Protein AF-A0A6F9C9W8-F1 (afdb_monomer_lite)

Sequence (183 aa):
DPSSSPLGKGPETLFAGQKLNDNEWHMVKVVRRGKNFQLSVDNVTVEGQMTGAHTRLEFHNIETGIMTERRFISVVPSNFIGHLQGLTVNGVPYLDQCKNGDISYCELNARFGMRHIIADPVTFRTKASYLALATLQAYASMHLFFQFKTTTSDGLLLFNSGDGSDFIVVELVKGWVWTFDWC

Structure (mmCIF, N/CA/C/O backbone):
data_AF-A0A6F9C9W8-F1
#
_entry.id   AF-A0A6F9C9W8-F1
#
loop_
_atom_site.group_PDB
_atom_site.id
_atom_site.type_symbol
_atom_site.label_atom_id
_atom_site.label_alt_id
_atom_site.label_comp_id
_atom_site.label_asym_id
_atom_site.label_entity_id
_atom_site.label_seq_id
_atom_site.pdbx_PDB_ins_code
_atom_site.Cartn_x
_atom_site.Cartn_y
_atom_site.Cartn_z
_atom_site.occupancy
_atom_site.B_iso_or_equiv
_atom_site.auth_seq_id
_atom_site.auth_comp_id
_atom_site.auth_asym_id
_atom_site.auth_atom_id
_atom_site.pdbx_PDB_model_num
ATOM 1 N N . ASP A 1 1 ? -34.375 29.948 8.911 1.00 33.22 1 ASP A N 1
ATOM 2 C CA . ASP A 1 1 ? -33.725 28.642 8.718 1.00 33.22 1 ASP A CA 1
ATOM 3 C C . ASP A 1 1 ? -32.315 28.792 8.183 1.00 33.22 1 ASP A C 1
ATOM 5 O O . ASP A 1 1 ? -32.162 29.127 7.015 1.00 33.22 1 ASP A O 1
ATOM 9 N N . PRO A 1 2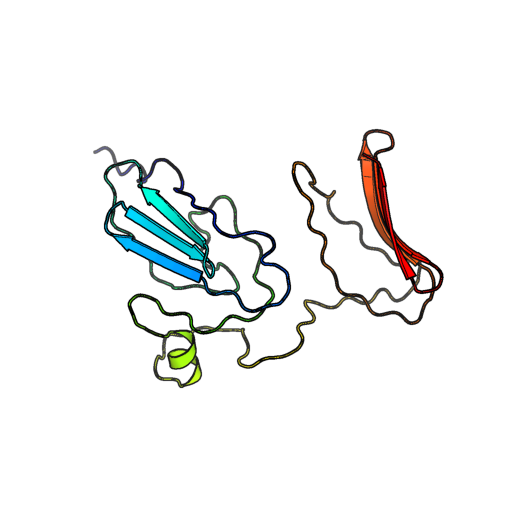 ? -31.276 28.574 9.002 1.00 34.59 2 PRO A N 1
ATOM 10 C CA . PRO A 1 2 ? -29.941 28.296 8.510 1.00 34.59 2 PRO A CA 1
ATOM 11 C C . PRO A 1 2 ? -29.756 26.775 8.433 1.00 34.59 2 PRO A C 1
ATOM 13 O O . PRO A 1 2 ? -29.535 26.093 9.434 1.00 34.59 2 PRO A O 1
ATOM 16 N N . SER A 1 3 ? -29.879 26.247 7.222 1.00 36.28 3 SER A N 1
ATOM 17 C CA . SER A 1 3 ? -29.598 24.862 6.860 1.00 36.28 3 SER A CA 1
ATOM 18 C C . SER A 1 3 ? -28.106 24.537 7.021 1.00 36.28 3 SER A C 1
ATOM 20 O O . SER A 1 3 ? -27.270 25.058 6.286 1.00 36.28 3 SER A O 1
ATOM 22 N N . SER A 1 4 ? -27.810 23.672 7.996 1.00 40.56 4 SER A N 1
ATOM 23 C CA . SER A 1 4 ? -26.712 22.689 8.029 1.00 40.56 4 SER A CA 1
ATOM 24 C C . SER A 1 4 ? -25.367 23.100 7.406 1.00 40.56 4 SER A C 1
ATOM 26 O O . SER A 1 4 ? -25.052 22.740 6.272 1.00 40.56 4 SER A O 1
ATOM 28 N N . SER A 1 5 ? -24.523 23.755 8.206 1.00 32.72 5 SER A N 1
ATOM 29 C CA . SER A 1 5 ? -23.068 23.720 8.012 1.00 32.72 5 SER A CA 1
ATOM 30 C C . SER A 1 5 ? -22.559 22.299 8.303 1.00 32.72 5 SER A C 1
ATOM 32 O O . SER A 1 5 ? -22.981 21.720 9.313 1.00 32.72 5 SER A O 1
ATOM 34 N N . PRO A 1 6 ? -21.699 21.699 7.459 1.00 43.31 6 PRO A N 1
ATOM 35 C CA . PRO A 1 6 ? -21.164 20.378 7.729 1.00 43.31 6 PRO A CA 1
ATOM 36 C C . PRO A 1 6 ? -20.305 20.433 8.994 1.00 43.31 6 PRO A C 1
ATOM 38 O O . PRO A 1 6 ? -19.417 21.265 9.169 1.00 43.31 6 PRO A O 1
ATOM 41 N N . LEU A 1 7 ? -20.619 19.525 9.901 1.00 47.31 7 LEU A N 1
ATOM 42 C CA . LEU A 1 7 ? -19.841 19.178 11.075 1.00 47.31 7 LEU A CA 1
ATOM 43 C C . LEU A 1 7 ? -18.344 19.017 10.748 1.00 47.31 7 LEU A C 1
ATOM 45 O O . LEU A 1 7 ? -17.991 18.185 9.921 1.00 47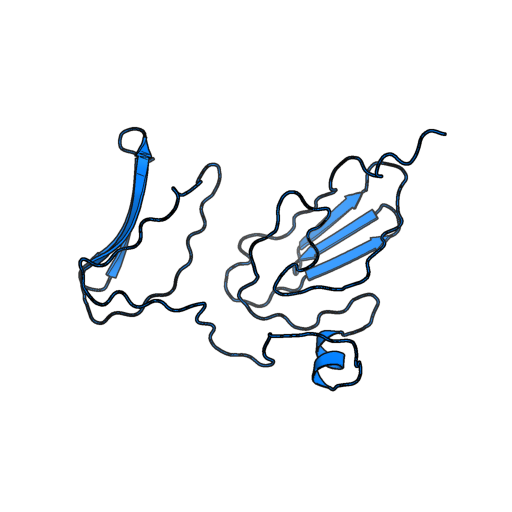.31 7 LEU A O 1
ATOM 49 N N . GLY A 1 8 ? -17.474 19.698 11.503 1.00 49.16 8 GLY A N 1
ATOM 50 C CA . GLY A 1 8 ? -16.142 19.172 11.838 1.00 49.16 8 GLY A CA 1
ATOM 51 C C . GLY A 1 8 ? -14.954 20.075 11.509 1.00 49.16 8 GLY A C 1
ATOM 52 O O . GLY A 1 8 ? -14.650 20.340 10.353 1.00 49.16 8 GLY A O 1
ATOM 53 N N . LYS A 1 9 ? -14.232 20.499 12.551 1.00 61.78 9 LYS A N 1
ATOM 54 C CA . LYS A 1 9 ? -12.938 21.186 12.481 1.00 61.78 9 LYS A CA 1
ATOM 55 C C . LYS A 1 9 ? -11.845 20.227 11.978 1.00 61.78 9 LYS A C 1
ATOM 57 O O . LYS A 1 9 ? -11.080 19.732 12.787 1.00 61.78 9 LYS A O 1
ATOM 62 N N . GLY A 1 10 ? -11.782 19.972 10.672 1.00 65.31 10 GLY A N 1
ATOM 63 C CA . GLY A 1 10 ? -10.723 19.166 10.047 1.00 65.31 10 GLY A CA 1
ATOM 64 C C . GLY A 1 10 ? -10.611 17.714 10.558 1.00 65.31 10 GLY A C 1
ATOM 65 O O . GLY A 1 10 ? -11.347 17.296 11.453 1.00 65.31 10 GLY A O 1
ATOM 66 N N . PRO A 1 11 ? -9.736 16.898 9.951 1.00 79.00 11 PRO A N 1
ATOM 67 C CA . PRO A 1 11 ? -9.482 15.535 10.405 1.00 79.00 11 PRO A CA 1
ATOM 68 C C . PRO A 1 11 ? -8.601 15.516 11.664 1.00 79.00 11 PRO A C 1
ATOM 70 O O . PRO A 1 11 ? -7.630 16.260 11.761 1.00 79.00 11 PRO A O 1
ATOM 73 N N . GLU A 1 12 ? -8.905 14.611 12.593 1.00 85.19 12 GLU A N 1
ATOM 74 C CA . GLU A 1 12 ? -8.010 14.260 13.702 1.00 85.19 12 GLU A CA 1
ATOM 75 C C . GLU A 1 12 ? -7.109 13.100 13.263 1.00 85.19 12 GLU A C 1
ATOM 77 O O . GLU A 1 12 ? -7.608 12.067 12.809 1.00 85.19 12 GLU A O 1
ATOM 82 N N . THR A 1 13 ? -5.790 13.258 13.383 1.00 88.56 13 THR A N 1
ATOM 83 C CA . THR A 1 13 ? -4.805 12.299 12.853 1.00 88.56 13 THR A CA 1
ATOM 84 C C . THR A 1 13 ? -3.854 11.801 13.936 1.00 88.56 13 THR A C 1
ATOM 86 O O . THR A 1 13 ? -3.272 12.604 14.663 1.00 88.56 13 THR A O 1
ATOM 89 N N . LEU A 1 14 ? -3.641 10.483 13.995 1.00 92.06 14 LEU A N 1
ATOM 90 C CA . LEU A 1 14 ? -2.624 9.832 14.825 1.00 92.06 14 LEU A CA 1
ATOM 91 C C . LEU A 1 14 ? -1.701 8.982 13.951 1.00 92.06 14 LEU A C 1
ATOM 93 O O . LEU A 1 14 ? -2.158 8.354 12.998 1.00 92.06 14 LEU A O 1
ATOM 97 N N . PHE A 1 15 ? -0.421 8.933 14.316 1.00 94.12 15 PHE A N 1
ATOM 98 C CA . PHE A 1 15 ? 0.613 8.167 13.620 1.00 94.12 15 PHE A CA 1
ATOM 99 C C . PHE A 1 15 ? 1.342 7.268 14.620 1.00 94.12 15 PHE A C 1
ATOM 101 O O . PHE A 1 15 ? 1.668 7.713 15.719 1.00 94.12 15 PHE A O 1
ATOM 108 N N . ALA A 1 16 ? 1.602 6.015 14.246 1.00 95.88 16 ALA A N 1
ATOM 109 C CA . ALA A 1 16 ? 2.333 5.052 15.064 1.00 95.88 16 ALA A CA 1
ATOM 110 C C . ALA A 1 16 ? 3.153 4.106 14.177 1.00 95.88 16 ALA A C 1
ATOM 112 O O . ALA A 1 16 ? 2.723 3.745 13.083 1.00 95.88 16 ALA A O 1
ATOM 113 N N . GLY A 1 17 ? 4.320 3.693 14.676 1.00 93.75 17 GLY A N 1
ATOM 114 C CA . GLY A 1 17 ? 5.258 2.838 13.948 1.00 93.75 17 GLY A CA 1
ATOM 115 C C . GLY A 1 17 ? 6.140 3.593 12.947 1.00 93.75 17 GLY A C 1
ATOM 116 O O . GLY A 1 17 ? 5.927 4.766 12.641 1.00 93.75 17 GLY A O 1
ATOM 117 N N . GLN A 1 18 ? 7.182 2.913 12.471 1.00 93.44 18 GLN A N 1
ATOM 118 C CA . GLN A 1 18 ? 8.118 3.400 11.456 1.00 93.44 18 GLN A CA 1
ATOM 119 C C . GLN A 1 18 ? 8.574 2.219 10.597 1.00 93.44 18 GLN A C 1
ATOM 121 O O . GLN A 1 18 ? 8.696 1.114 11.116 1.00 93.44 18 GLN A O 1
ATOM 126 N N . LYS A 1 19 ? 8.867 2.463 9.311 1.00 92.75 19 LYS A N 1
ATOM 127 C CA . LYS A 1 19 ? 9.409 1.457 8.370 1.00 92.75 19 LYS A CA 1
ATOM 128 C C . LYS A 1 19 ? 8.569 0.172 8.252 1.00 92.75 19 LYS A C 1
ATOM 130 O O . LYS A 1 19 ? 9.116 -0.898 8.046 1.00 92.75 19 LYS A O 1
ATOM 135 N N . LEU A 1 20 ? 7.244 0.302 8.321 1.00 95.94 20 LEU A N 1
ATOM 136 C CA . LEU A 1 20 ? 6.280 -0.813 8.269 1.00 95.94 20 LEU A CA 1
ATOM 137 C C . LEU A 1 20 ? 6.087 -1.411 6.857 1.00 95.94 20 LEU A C 1
ATOM 139 O O . LEU A 1 20 ? 5.161 -2.174 6.608 1.00 95.94 20 LEU A O 1
ATOM 143 N N . ASN A 1 21 ? 6.888 -0.971 5.888 1.00 94.00 21 ASN A N 1
ATOM 144 C CA . ASN A 1 21 ? 6.860 -1.403 4.493 1.00 94.00 21 ASN A CA 1
ATOM 145 C C . ASN A 1 21 ? 7.995 -2.402 4.205 1.00 94.00 21 ASN A C 1
ATOM 147 O O . ASN A 1 21 ? 8.647 -2.325 3.163 1.00 94.00 21 ASN A O 1
ATOM 151 N N . ASP A 1 22 ? 8.249 -3.301 5.151 1.00 95.25 22 ASP A N 1
ATOM 152 C CA . ASP A 1 22 ? 9.315 -4.309 5.141 1.00 95.25 22 ASP A CA 1
ATOM 153 C C . ASP A 1 22 ? 8.855 -5.684 4.618 1.00 95.25 22 ASP A C 1
ATOM 155 O O . ASP A 1 22 ? 9.664 -6.601 4.507 1.00 95.25 22 ASP A O 1
ATOM 159 N N . ASN A 1 23 ? 7.580 -5.793 4.221 1.00 94.12 23 ASN A N 1
ATOM 160 C CA . ASN A 1 23 ? 6.929 -7.021 3.758 1.00 94.12 23 ASN A CA 1
ATOM 161 C C . ASN A 1 23 ? 6.769 -8.095 4.857 1.00 94.12 23 ASN A C 1
ATOM 163 O O . ASN A 1 23 ? 6.515 -9.260 4.541 1.00 94.12 23 ASN A O 1
ATOM 167 N N . GLU A 1 24 ? 6.847 -7.699 6.128 1.00 97.06 24 GLU A N 1
ATOM 168 C CA . GLU A 1 24 ? 6.474 -8.520 7.277 1.00 97.06 24 GLU A CA 1
ATOM 169 C C . GLU A 1 24 ? 5.044 -8.208 7.751 1.00 97.06 24 GLU A C 1
ATOM 171 O O . GLU A 1 24 ? 4.405 -7.225 7.359 1.00 97.06 24 GLU A O 1
ATOM 176 N N . TRP A 1 25 ? 4.492 -9.095 8.580 1.00 97.62 25 TRP A N 1
ATOM 177 C CA . TRP A 1 25 ? 3.172 -8.884 9.168 1.00 97.62 25 TRP A CA 1
ATOM 178 C C . TRP A 1 25 ? 3.240 -7.891 10.328 1.00 97.62 25 TRP A C 1
ATOM 180 O O . TRP A 1 25 ? 3.941 -8.129 11.308 1.00 97.62 25 TRP A O 1
ATOM 190 N N . HIS A 1 26 ? 2.404 -6.856 10.263 1.00 98.19 26 HIS A N 1
ATOM 191 C CA . HIS A 1 26 ? 2.184 -5.909 11.355 1.00 98.19 26 HIS A CA 1
ATOM 192 C C . HIS A 1 26 ? 0.742 -5.971 11.857 1.00 98.19 26 HIS A C 1
ATOM 194 O O . HIS A 1 26 ? -0.206 -6.098 11.074 1.00 98.19 26 HIS A O 1
ATOM 200 N N . MET A 1 27 ? 0.560 -5.838 13.168 1.00 98.06 27 MET A N 1
ATOM 201 C CA . MET A 1 27 ? -0.755 -5.808 13.803 1.00 98.06 27 MET A CA 1
ATOM 202 C C . MET A 1 27 ? -1.167 -4.370 14.109 1.00 98.06 27 MET A C 1
ATOM 204 O O . MET A 1 27 ? -0.535 -3.689 14.914 1.00 98.06 27 MET A O 1
ATOM 208 N N . VAL A 1 28 ? -2.286 -3.932 13.528 1.00 98.31 28 VAL A N 1
ATOM 209 C CA . VAL A 1 28 ? -2.879 -2.616 13.798 1.00 98.31 28 VAL A CA 1
ATOM 210 C C . VAL A 1 28 ? -4.130 -2.774 14.653 1.00 98.31 28 VAL A C 1
ATOM 212 O O . VAL A 1 28 ? -5.040 -3.532 14.314 1.00 98.31 28 VAL A O 1
ATOM 215 N N . LYS A 1 29 ? -4.207 -2.020 15.750 1.00 98.00 29 LYS A N 1
ATOM 216 C CA . LYS A 1 29 ? -5.378 -1.962 16.628 1.00 98.00 29 LYS A CA 1
ATOM 217 C C . LYS A 1 29 ? -5.798 -0.518 16.855 1.00 98.00 29 LYS A C 1
ATOM 219 O O . LYS A 1 29 ? -5.000 0.315 17.270 1.00 98.00 29 LYS A O 1
ATOM 224 N N . VAL A 1 30 ? -7.082 -0.249 16.639 1.00 97.38 30 VAL A N 1
ATOM 225 C CA . VAL A 1 30 ? -7.699 1.055 16.902 1.00 97.38 30 VAL A CA 1
ATOM 226 C C . VAL A 1 30 ? -8.761 0.895 17.978 1.00 97.38 30 VAL A C 1
ATOM 228 O O . VAL A 1 30 ? -9.644 0.043 17.874 1.00 97.38 30 VAL A O 1
ATOM 231 N N . VAL A 1 31 ? -8.696 1.729 19.013 1.00 96.31 31 VAL A N 1
ATOM 232 C CA . VAL A 1 31 ? -9.724 1.819 20.055 1.00 96.31 31 VAL A CA 1
ATOM 233 C C . VAL A 1 31 ? -10.211 3.257 20.132 1.00 96.31 31 VAL A C 1
ATOM 235 O O . VAL A 1 31 ? -9.423 4.183 20.295 1.00 96.31 31 VAL A O 1
ATOM 238 N N . ARG A 1 32 ? -11.529 3.450 20.053 1.00 93.94 32 ARG A N 1
ATOM 239 C CA . ARG A 1 32 ? -12.174 4.755 20.227 1.00 93.94 32 ARG A CA 1
ATOM 240 C C . ARG A 1 32 ? -13.178 4.688 21.370 1.00 93.94 32 ARG A C 1
ATOM 242 O O . ARG A 1 32 ? -14.083 3.856 21.355 1.00 93.94 32 ARG A O 1
ATOM 249 N N . ARG A 1 33 ? -13.055 5.592 22.342 1.00 93.12 33 ARG A N 1
ATOM 250 C CA . ARG A 1 33 ? -14.001 5.771 23.453 1.00 93.12 33 ARG A CA 1
ATOM 251 C C . ARG A 1 33 ? -14.407 7.235 23.554 1.00 93.12 33 ARG A C 1
ATOM 253 O O . ARG A 1 33 ? -13.697 8.054 24.133 1.00 93.12 33 ARG A O 1
ATOM 260 N N . GLY A 1 34 ? -15.560 7.571 22.977 1.00 90.44 34 GLY A N 1
ATOM 261 C CA . GLY A 1 34 ? -16.025 8.954 22.892 1.00 90.44 34 GLY A CA 1
ATOM 262 C C . GLY A 1 34 ? -15.037 9.812 22.101 1.00 90.44 34 GLY A C 1
ATOM 263 O O . GLY A 1 34 ? -14.927 9.650 20.886 1.00 90.44 34 GLY A O 1
ATOM 264 N N . LYS A 1 35 ? -14.332 10.703 22.805 1.00 90.31 35 LYS A N 1
ATOM 265 C CA . LYS A 1 35 ? -13.295 11.582 22.242 1.00 90.31 35 LYS A CA 1
ATOM 266 C C . LYS A 1 35 ? -11.882 11.010 22.334 1.00 90.31 35 LYS A C 1
ATOM 268 O O . LYS A 1 35 ? -10.979 11.611 21.773 1.00 90.31 35 LYS A O 1
ATOM 273 N N . ASN A 1 36 ? -11.681 9.908 23.047 1.00 92.50 36 ASN A N 1
ATOM 274 C CA . ASN A 1 36 ? -10.356 9.334 23.247 1.00 92.50 36 ASN A CA 1
ATOM 275 C C . ASN A 1 36 ? -10.090 8.276 22.180 1.00 92.50 36 ASN A C 1
ATOM 277 O O . ASN A 1 36 ? -10.944 7.422 21.919 1.00 92.50 36 ASN A O 1
ATOM 281 N N . PHE A 1 37 ? -8.902 8.330 21.597 1.00 93.69 37 PHE A N 1
ATOM 282 C CA . PHE A 1 37 ? -8.424 7.434 20.557 1.00 93.69 37 PHE A CA 1
ATOM 283 C C . PHE A 1 37 ? -7.127 6.801 21.008 1.00 93.69 37 PHE A C 1
ATOM 285 O O . PHE A 1 37 ? -6.285 7.457 21.613 1.00 93.69 37 PHE A O 1
ATOM 292 N N . GLN A 1 38 ? -6.962 5.538 20.667 1.00 96.75 38 GLN A N 1
ATOM 293 C CA . GLN A 1 38 ? -5.724 4.813 20.838 1.00 96.75 38 GLN A CA 1
ATOM 294 C C . GLN A 1 38 ? -5.442 4.070 19.540 1.00 96.75 38 GLN A C 1
ATOM 296 O O . GLN A 1 38 ? -6.310 3.359 19.022 1.00 96.75 38 GLN A O 1
ATOM 301 N N . LEU A 1 39 ? -4.239 4.268 19.018 1.00 97.94 39 LEU A N 1
ATOM 302 C CA . LEU A 1 39 ? -3.693 3.554 17.879 1.00 97.94 39 LEU A CA 1
ATOM 303 C C . LEU A 1 39 ? -2.495 2.749 18.368 1.00 97.94 39 LEU A C 1
ATOM 305 O O . LEU A 1 39 ? -1.529 3.321 18.871 1.00 97.94 39 LEU A O 1
ATOM 309 N N . SER A 1 40 ? -2.553 1.437 18.192 1.00 98.12 40 SER A N 1
ATOM 310 C CA . SER A 1 40 ? -1.429 0.543 18.442 1.00 98.12 40 SER A CA 1
ATOM 311 C C . SER A 1 40 ? -0.982 -0.095 17.134 1.00 98.12 40 SER A C 1
ATOM 313 O O . SER A 1 40 ? -1.814 -0.614 16.387 1.00 98.12 40 SER A O 1
ATOM 315 N N . VAL A 1 41 ? 0.322 -0.065 16.880 1.00 98.31 41 VAL A N 1
ATOM 316 C CA . VAL A 1 41 ? 0.989 -0.807 15.808 1.00 98.31 41 VAL A CA 1
ATOM 317 C C . VAL A 1 41 ? 2.057 -1.669 16.463 1.00 98.31 41 VAL A C 1
ATOM 319 O O . VAL A 1 41 ? 3.003 -1.147 17.058 1.00 98.31 41 VAL A O 1
ATOM 322 N N . ASP A 1 42 ? 1.863 -2.982 16.410 1.00 96.69 42 ASP A N 1
ATOM 323 C CA . ASP A 1 42 ? 2.645 -3.971 17.150 1.00 96.69 42 ASP A CA 1
ATOM 324 C C . ASP A 1 42 ? 2.741 -3.610 18.646 1.00 96.69 42 ASP A C 1
ATOM 326 O O . ASP A 1 42 ? 1.735 -3.614 19.358 1.00 96.69 42 ASP A O 1
ATOM 330 N N . ASN A 1 43 ? 3.940 -3.256 19.119 1.00 95.00 43 ASN A N 1
ATOM 331 C CA . ASN A 1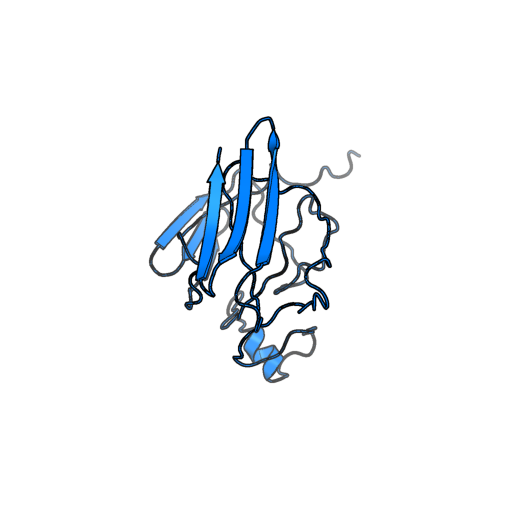 43 ? 4.216 -2.890 20.510 1.00 95.00 43 ASN A CA 1
ATOM 332 C C . ASN A 1 43 ? 4.195 -1.371 20.759 1.00 95.00 43 ASN A C 1
ATOM 334 O O . ASN A 1 43 ? 4.368 -0.931 21.896 1.00 95.00 43 ASN A O 1
ATOM 338 N N . VAL A 1 44 ? 4.005 -0.555 19.719 1.00 97.12 44 VAL A N 1
ATOM 339 C CA . VAL A 1 44 ? 3.975 0.909 19.820 1.00 97.12 44 VAL A CA 1
ATOM 340 C C . VAL A 1 44 ? 2.531 1.363 19.948 1.00 97.12 44 VAL A C 1
ATOM 342 O O . VAL A 1 44 ? 1.706 1.047 19.099 1.00 97.12 44 VAL A O 1
ATOM 345 N N . THR A 1 45 ? 2.217 2.128 20.993 1.00 97.50 45 THR A N 1
ATOM 346 C CA . THR A 1 45 ? 0.874 2.680 21.211 1.00 97.50 45 THR A CA 1
ATOM 347 C C . THR A 1 45 ? 0.932 4.191 21.358 1.00 97.50 45 THR A C 1
ATOM 349 O O . THR A 1 45 ? 1.763 4.716 22.096 1.00 97.50 45 THR A O 1
ATOM 352 N N . VAL A 1 46 ? 0.031 4.876 20.660 1.00 97.25 46 VAL A N 1
ATOM 353 C CA . VAL A 1 46 ? -0.139 6.327 20.692 1.00 97.25 46 VAL A CA 1
ATOM 354 C C . VAL A 1 46 ? -1.592 6.641 21.015 1.00 97.25 46 VAL A C 1
ATOM 356 O O . VAL A 1 46 ? -2.513 6.010 20.493 1.00 97.25 46 VAL A O 1
ATOM 359 N N . GLU A 1 47 ? -1.798 7.623 21.881 1.00 96.06 47 GLU A N 1
ATOM 360 C CA . GLU A 1 47 ? -3.119 8.084 22.291 1.00 96.06 47 GLU A CA 1
ATOM 361 C C . GLU A 1 47 ? -3.380 9.495 21.772 1.00 96.06 47 GLU A C 1
ATOM 363 O O . GLU A 1 47 ? -2.463 10.293 21.584 1.00 96.06 47 GLU A O 1
ATOM 368 N N . GLY A 1 48 ? -4.650 9.800 21.537 1.00 92.19 48 GLY A N 1
ATOM 369 C CA . GLY A 1 48 ? -5.096 11.107 21.089 1.00 92.19 48 GLY A CA 1
ATOM 370 C C . GLY A 1 48 ? -6.472 11.445 21.620 1.00 92.19 48 GLY A C 1
ATOM 371 O O . GLY A 1 48 ? -7.242 10.575 22.037 1.00 92.19 48 GLY A O 1
ATOM 372 N N . GLN A 1 49 ? -6.796 12.730 21.568 1.00 91.19 49 GLN A N 1
ATOM 373 C CA . GLN A 1 49 ? -8.087 13.236 21.994 1.00 91.19 49 GLN A CA 1
ATOM 374 C C . GLN A 1 49 ? -8.656 14.170 20.930 1.00 91.19 49 GLN A C 1
ATOM 376 O O . GLN A 1 49 ? -8.023 15.148 20.552 1.00 91.19 49 GLN A O 1
ATOM 381 N N . MET A 1 50 ? -9.875 13.876 20.483 1.00 86.94 50 MET A N 1
ATOM 382 C CA . MET A 1 50 ? -10.631 14.713 19.555 1.00 86.94 50 MET A CA 1
ATOM 383 C C . MET A 1 50 ? -10.855 16.115 20.109 1.00 86.94 50 MET A C 1
ATOM 385 O O . MET A 1 50 ? -11.320 16.285 21.246 1.00 86.94 50 MET A O 1
ATOM 389 N N . THR A 1 51 ? -10.683 17.108 19.248 1.00 84.12 51 THR A N 1
ATOM 390 C CA . THR A 1 51 ? -11.181 18.457 19.481 1.00 84.12 51 THR A CA 1
ATOM 391 C C . THR A 1 51 ? -12.675 18.563 19.136 1.00 84.12 51 THR A C 1
ATOM 393 O O . THR A 1 51 ? -13.239 17.806 18.346 1.00 84.12 51 THR A O 1
ATOM 396 N N . GLY A 1 52 ? -13.374 19.511 19.767 1.00 80.56 52 GLY A N 1
ATOM 397 C CA . GLY A 1 52 ? -14.808 19.729 19.540 1.00 80.56 52 GLY A CA 1
ATOM 398 C C . GLY A 1 52 ? -15.735 18.794 20.329 1.00 80.56 52 GLY A C 1
ATOM 399 O O . GLY A 1 52 ? -15.314 18.050 21.214 1.00 80.56 52 GLY A O 1
ATOM 400 N N . ALA A 1 53 ? -17.043 18.910 20.084 1.00 80.25 53 ALA A N 1
ATOM 401 C CA . ALA A 1 53 ? -18.085 18.216 20.852 1.00 80.25 53 ALA A CA 1
ATOM 402 C C . ALA A 1 53 ? -18.600 16.925 20.191 1.00 80.25 53 ALA A C 1
ATOM 404 O O . ALA A 1 53 ? -19.210 16.101 20.867 1.00 80.25 53 ALA A O 1
ATOM 405 N N . HIS A 1 54 ? -18.343 16.736 18.896 1.00 81.38 54 HIS A N 1
ATOM 406 C CA . HIS A 1 54 ? -18.898 15.630 18.121 1.00 81.38 54 HIS A CA 1
ATOM 407 C C . HIS A 1 54 ? -18.147 14.326 18.376 1.00 81.38 54 HIS A C 1
ATOM 409 O O . HIS A 1 54 ? -16.928 14.269 18.265 1.00 81.38 54 HIS A O 1
ATOM 415 N N . THR A 1 55 ? -18.889 13.268 18.703 1.00 83.94 55 THR A N 1
ATOM 416 C CA . THR A 1 55 ? -18.332 11.942 19.024 1.00 83.94 55 THR A CA 1
ATOM 417 C C . THR A 1 55 ? -18.957 10.806 18.224 1.00 83.94 55 THR A C 1
ATOM 419 O O . THR A 1 55 ? -18.408 9.704 18.230 1.00 83.94 55 THR A O 1
ATOM 422 N N . ARG A 1 56 ? -20.069 11.055 17.526 1.00 86.38 56 ARG A N 1
ATOM 423 C CA . ARG A 1 56 ? -20.777 10.065 16.710 1.00 86.38 56 ARG A CA 1
ATOM 424 C C . ARG A 1 56 ? -20.067 9.879 15.369 1.00 86.38 56 ARG A C 1
ATOM 426 O O . ARG A 1 56 ? -19.682 10.859 14.738 1.00 86.38 56 ARG A O 1
ATOM 433 N N . LEU A 1 57 ? -19.885 8.624 14.969 1.00 86.81 57 LEU A N 1
ATOM 434 C CA . LEU A 1 57 ? -19.354 8.230 13.668 1.00 86.81 57 LEU A CA 1
ATOM 435 C C . LEU A 1 57 ? -20.440 7.444 12.939 1.00 86.81 57 LEU A C 1
ATOM 437 O O . LEU A 1 57 ? -20.979 6.492 13.499 1.00 86.81 57 LEU A O 1
ATOM 441 N N . GLU A 1 58 ? -20.742 7.845 11.711 1.00 86.00 58 GLU A N 1
ATOM 442 C CA . GLU A 1 58 ? -21.694 7.159 10.843 1.00 86.00 58 GLU A CA 1
ATOM 443 C C . GLU A 1 58 ? -20.952 6.664 9.609 1.00 86.00 58 GLU A C 1
ATOM 445 O O . GLU A 1 58 ? -20.224 7.419 8.966 1.00 86.00 58 GLU A O 1
ATOM 450 N N . PHE A 1 59 ? -21.111 5.383 9.305 1.00 88.88 59 PHE A N 1
ATOM 451 C CA . PHE A 1 59 ? -20.566 4.751 8.115 1.00 88.88 59 PHE A CA 1
ATOM 452 C C . PHE A 1 59 ? -21.539 3.668 7.657 1.00 88.88 59 PHE A C 1
ATOM 454 O O . PHE A 1 59 ? -22.224 3.055 8.475 1.00 88.88 59 PHE A O 1
ATOM 461 N N . HIS A 1 60 ? -21.597 3.453 6.347 1.00 89.50 60 HIS A N 1
ATOM 462 C CA . HIS A 1 60 ? -22.435 2.419 5.736 1.00 89.50 60 HIS A CA 1
ATOM 463 C C . HIS A 1 60 ? -21.608 1.192 5.346 1.00 89.50 60 HIS A C 1
ATOM 465 O O . HIS A 1 60 ? -22.086 0.070 5.463 1.00 89.50 60 HIS A O 1
ATOM 471 N N . ASN A 1 61 ? -20.351 1.416 4.950 1.00 90.81 61 ASN A N 1
ATOM 472 C CA . ASN A 1 61 ? -19.460 0.393 4.420 1.00 90.81 61 ASN A CA 1
ATOM 473 C C . ASN A 1 61 ? -18.159 0.342 5.224 1.00 90.81 61 ASN A C 1
ATOM 475 O O . ASN A 1 61 ? -17.675 1.367 5.711 1.00 90.81 61 ASN A O 1
ATOM 479 N N . ILE A 1 62 ? -17.579 -0.853 5.313 1.00 93.25 62 ILE A N 1
ATOM 480 C CA . ILE A 1 62 ? -16.193 -1.061 5.732 1.00 93.25 62 ILE A CA 1
ATOM 481 C C . ILE A 1 62 ? -15.428 -1.450 4.471 1.00 93.25 62 ILE A C 1
ATOM 483 O O . ILE A 1 62 ? -15.654 -2.520 3.912 1.00 93.25 62 ILE A O 1
ATOM 487 N N . GLU A 1 63 ? -14.553 -0.564 4.009 1.00 93.81 63 GLU A N 1
ATOM 488 C CA . GLU A 1 63 ? -13.832 -0.723 2.746 1.00 93.81 63 GLU A CA 1
ATOM 489 C C . GLU A 1 63 ? -12.370 -1.108 3.003 1.00 93.81 63 GLU A C 1
ATOM 491 O O . GLU A 1 63 ? -11.736 -0.631 3.946 1.00 93.81 63 GLU A O 1
ATOM 496 N N . THR A 1 64 ? -11.819 -1.975 2.153 1.00 94.75 64 THR A N 1
ATOM 497 C CA . THR A 1 64 ? -10.399 -2.355 2.164 1.00 94.75 64 THR A CA 1
ATOM 498 C C . THR A 1 64 ? -9.866 -2.390 0.740 1.00 94.75 64 THR A C 1
ATOM 500 O O . THR A 1 64 ? -10.631 -2.541 -0.211 1.00 94.75 64 THR A O 1
ATOM 503 N N . GLY A 1 65 ? -8.550 -2.254 0.565 1.00 93.44 65 GLY A N 1
ATOM 504 C CA . GLY A 1 65 ? -7.942 -2.278 -0.765 1.00 93.44 65 GLY A CA 1
ATOM 505 C C . GLY A 1 65 ? -8.072 -0.944 -1.499 1.00 93.44 65 GLY A C 1
ATOM 506 O O . GLY A 1 65 ? -7.074 -0.293 -1.796 1.00 93.44 65 GLY A O 1
ATOM 507 N N . ILE A 1 66 ? -9.309 -0.544 -1.782 1.00 91.12 66 ILE A N 1
ATOM 508 C CA . ILE A 1 66 ? -9.663 0.635 -2.574 1.00 91.12 66 ILE A CA 1
ATOM 509 C C . ILE A 1 66 ? -10.785 1.380 -1.857 1.00 91.12 66 ILE A C 1
ATOM 511 O O . ILE A 1 66 ? -11.760 0.767 -1.433 1.00 91.12 66 ILE A O 1
ATOM 515 N N . MET A 1 67 ? -10.669 2.705 -1.778 1.00 88.31 67 MET A N 1
ATOM 516 C CA . MET A 1 67 ? -11.756 3.556 -1.299 1.00 88.31 67 MET A CA 1
ATOM 517 C C . MET A 1 67 ? -12.733 3.853 -2.445 1.00 88.31 67 MET A C 1
ATOM 519 O O . MET A 1 67 ? -12.361 4.497 -3.444 1.00 88.31 67 MET A O 1
ATOM 523 N N . THR A 1 68 ? -13.961 3.351 -2.319 1.00 86.75 68 THR A N 1
ATOM 524 C CA . THR A 1 68 ? -15.011 3.460 -3.341 1.00 86.75 68 THR A CA 1
ATOM 525 C C . THR A 1 68 ? -15.935 4.648 -3.107 1.00 86.75 68 THR A C 1
ATOM 527 O O . THR A 1 68 ? -16.275 5.338 -4.070 1.00 86.75 68 THR A O 1
ATOM 530 N N . GLU A 1 69 ? -16.261 4.975 -1.854 1.00 79.06 69 GLU A N 1
ATOM 531 C CA . GLU A 1 69 ? -17.027 6.181 -1.528 1.00 79.06 69 GLU A CA 1
ATOM 532 C C . GLU A 1 69 ? -16.106 7.410 -1.448 1.00 79.06 69 GLU A C 1
ATOM 534 O O . GLU A 1 69 ? -15.222 7.509 -0.598 1.00 79.06 69 GLU A O 1
ATOM 539 N N . ARG A 1 70 ? -16.306 8.368 -2.360 1.00 76.00 70 ARG A N 1
ATOM 540 C CA . ARG A 1 70 ? -15.404 9.523 -2.548 1.00 76.00 70 ARG A CA 1
ATOM 541 C C . ARG A 1 70 ? -16.098 10.874 -2.423 1.00 76.00 70 ARG A C 1
ATOM 543 O O . ARG A 1 70 ? -15.439 11.900 -2.564 1.00 76.00 70 ARG A O 1
ATOM 550 N N . ARG A 1 71 ? -17.409 10.909 -2.155 1.00 70.50 71 ARG A N 1
ATOM 551 C CA . ARG A 1 71 ? -18.213 12.143 -2.240 1.00 70.50 71 ARG A CA 1
ATOM 552 C C . ARG A 1 71 ? -17.772 13.270 -1.302 1.00 70.50 71 ARG A C 1
ATOM 554 O O . ARG A 1 71 ? -18.057 14.425 -1.594 1.00 70.50 71 ARG A O 1
ATOM 561 N N . PHE A 1 72 ? -17.080 12.955 -0.207 1.00 67.56 72 PHE A N 1
ATOM 562 C CA . PHE A 1 72 ? -16.767 13.920 0.854 1.00 67.56 72 PHE A CA 1
ATOM 563 C C . PHE A 1 72 ? -15.270 14.050 1.167 1.00 67.56 72 PHE A C 1
ATOM 565 O O . PHE A 1 72 ? -14.912 14.615 2.198 1.00 67.56 72 PHE A O 1
ATOM 572 N N . ILE A 1 73 ? -14.389 13.527 0.307 1.00 69.69 73 ILE A N 1
ATOM 573 C CA . ILE A 1 73 ? -12.944 13.482 0.565 1.00 69.69 73 ILE A CA 1
ATOM 574 C C . ILE A 1 73 ? -12.187 14.253 -0.519 1.00 69.69 73 ILE A C 1
ATOM 576 O O . ILE A 1 73 ? -12.357 14.001 -1.708 1.00 69.69 73 ILE A O 1
ATOM 580 N N . SER A 1 74 ? -11.328 15.185 -0.096 1.00 66.62 74 SER A N 1
ATOM 581 C CA . SER A 1 74 ? -10.491 16.004 -0.984 1.00 66.62 74 SER A CA 1
ATOM 582 C C . SER A 1 74 ? -9.217 15.295 -1.455 1.00 66.62 74 SER A C 1
ATOM 584 O O . SER A 1 74 ? -8.696 15.629 -2.514 1.00 66.62 74 SER A O 1
ATOM 586 N N . VAL A 1 75 ? -8.720 14.315 -0.692 1.00 73.31 75 VAL A N 1
ATOM 587 C CA . VAL A 1 75 ? -7.506 13.546 -1.003 1.00 73.31 75 VAL A CA 1
ATOM 588 C C . VAL A 1 75 ? -7.783 12.062 -0.803 1.00 73.31 75 VAL A C 1
ATOM 590 O O . VAL A 1 75 ? -8.007 11.607 0.316 1.00 73.31 75 VAL A O 1
ATOM 593 N N . VAL A 1 76 ? -7.777 11.303 -1.896 1.00 75.81 76 VAL A N 1
ATOM 594 C CA . VAL A 1 76 ? -7.991 9.852 -1.867 1.00 75.81 76 VAL A CA 1
ATOM 595 C C . VAL A 1 76 ? -6.648 9.148 -1.647 1.00 75.81 76 VAL A C 1
ATOM 597 O O . VAL A 1 76 ? -5.719 9.406 -2.413 1.00 75.81 76 VAL A O 1
ATOM 600 N N . PRO A 1 77 ? -6.527 8.256 -0.645 1.00 84.25 77 PRO A N 1
ATOM 601 C CA . PRO A 1 77 ? -5.338 7.425 -0.489 1.00 84.25 77 PRO A CA 1
ATOM 602 C C . PRO A 1 77 ? -5.094 6.539 -1.717 1.00 84.25 77 PRO A C 1
ATOM 604 O O . PRO A 1 77 ? -6.039 6.105 -2.378 1.00 84.25 77 PRO A O 1
ATOM 607 N N . SER A 1 78 ? -3.828 6.228 -1.996 1.00 87.69 78 SER A N 1
ATOM 608 C CA . SER A 1 78 ? -3.465 5.229 -3.005 1.00 87.69 78 SER A CA 1
ATOM 609 C C . SER A 1 78 ? -4.056 3.856 -2.667 1.00 87.69 78 SER A C 1
ATOM 611 O O . SER A 1 78 ? -4.221 3.509 -1.496 1.00 87.69 78 SER A O 1
ATOM 613 N N . ASN A 1 79 ? -4.340 3.056 -3.697 1.00 93.19 79 ASN A N 1
ATOM 614 C CA . ASN A 1 79 ? -4.815 1.685 -3.519 1.00 93.19 79 ASN A CA 1
ATOM 615 C C . ASN A 1 79 ? -3.774 0.837 -2.768 1.00 93.19 79 ASN A C 1
ATOM 617 O O . ASN A 1 79 ? -2.567 0.998 -2.959 1.00 93.19 79 ASN A O 1
ATOM 621 N N . PHE A 1 80 ? -4.243 -0.097 -1.947 1.00 94.94 80 PHE A N 1
ATOM 622 C CA . PHE A 1 80 ? -3.387 -0.994 -1.180 1.00 94.94 80 PHE A CA 1
ATOM 623 C C . PHE A 1 80 ? -2.869 -2.153 -2.041 1.00 94.94 80 PHE A C 1
ATOM 625 O O . PHE A 1 80 ? -3.633 -2.828 -2.734 1.00 94.94 80 PHE A O 1
ATOM 632 N N . ILE A 1 81 ? -1.565 -2.412 -1.941 1.00 94.75 81 ILE A N 1
ATOM 633 C CA . ILE A 1 81 ? -0.882 -3.549 -2.560 1.00 94.75 81 ILE A CA 1
ATOM 634 C C . ILE A 1 81 ? -0.233 -4.349 -1.432 1.00 94.75 81 ILE A C 1
ATOM 636 O O . ILE A 1 81 ? 0.731 -3.897 -0.825 1.00 94.75 81 ILE A O 1
ATOM 640 N N . GLY A 1 82 ? -0.773 -5.530 -1.148 1.00 95.56 82 GLY A N 1
ATOM 641 C CA . GLY A 1 82 ? -0.305 -6.382 -0.060 1.00 95.56 82 GLY A CA 1
ATOM 642 C C . GLY A 1 82 ? -1.356 -7.408 0.337 1.00 95.56 82 GLY A C 1
ATOM 643 O O . GLY A 1 82 ? -2.338 -7.629 -0.381 1.00 95.56 82 GLY A O 1
ATOM 644 N N . HIS A 1 83 ? -1.169 -8.009 1.506 1.00 97.19 83 HIS A N 1
ATOM 645 C CA . HIS A 1 83 ? -2.122 -8.938 2.104 1.00 97.19 83 HIS A CA 1
ATOM 646 C C . HIS A 1 83 ? -2.707 -8.330 3.376 1.00 97.19 83 HIS A C 1
ATOM 648 O O . HIS A 1 83 ? -2.017 -7.659 4.135 1.00 97.19 83 HIS A O 1
ATOM 654 N N . LEU A 1 84 ? -3.998 -8.569 3.596 1.00 97.38 84 LEU A N 1
ATOM 655 C CA . LEU A 1 84 ? -4.694 -8.226 4.832 1.00 97.38 84 LEU A CA 1
ATOM 656 C C . LEU A 1 84 ? -5.215 -9.510 5.462 1.00 97.38 84 LEU A C 1
ATOM 658 O O . LEU A 1 84 ? -5.663 -10.420 4.760 1.00 97.38 84 LEU A O 1
ATOM 662 N N . GLN A 1 85 ? -5.194 -9.564 6.787 1.00 96.62 85 GLN A N 1
ATOM 663 C CA . GLN A 1 85 ? -5.743 -10.669 7.556 1.00 96.62 85 GLN A CA 1
ATOM 664 C C . GLN A 1 85 ? -6.342 -10.145 8.862 1.00 96.62 85 GLN A C 1
ATOM 666 O O . GLN A 1 85 ? -5.909 -9.123 9.386 1.00 96.62 85 GLN A O 1
ATOM 671 N N . GLY A 1 86 ? -7.354 -10.844 9.382 1.00 95.62 86 GLY A N 1
ATOM 672 C CA . GLY A 1 86 ? -7.864 -10.604 10.732 1.00 95.62 86 GLY A CA 1
ATOM 673 C C . GLY A 1 86 ? -8.626 -9.289 10.922 1.00 95.62 86 GLY A C 1
ATOM 674 O O . GLY A 1 86 ? -8.747 -8.828 12.056 1.00 95.62 86 GLY A O 1
ATOM 675 N N . LEU A 1 87 ? -9.156 -8.680 9.850 1.00 97.62 87 LEU A N 1
ATOM 676 C CA . LEU A 1 87 ? -9.981 -7.473 9.968 1.00 97.62 87 LEU A CA 1
ATOM 677 C C . LEU A 1 87 ? -11.200 -7.757 10.847 1.00 97.62 87 LEU A C 1
ATOM 679 O O . LEU A 1 87 ? -12.140 -8.444 10.440 1.00 97.62 87 LEU A O 1
ATOM 683 N N . THR A 1 88 ? -11.181 -7.160 12.032 1.00 97.69 88 THR A N 1
ATOM 684 C CA . THR A 1 88 ? -12.244 -7.277 13.019 1.00 97.69 88 THR A CA 1
ATOM 685 C C . THR A 1 88 ? -12.729 -5.888 13.389 1.00 97.69 88 THR A C 1
ATOM 687 O O . THR A 1 88 ? -11.951 -5.065 13.869 1.00 97.69 88 THR A O 1
ATOM 690 N N . VAL A 1 89 ? -14.021 -5.626 13.204 1.00 96.81 89 VAL A N 1
ATOM 691 C CA . VAL A 1 89 ? -14.640 -4.351 13.589 1.00 96.81 89 VAL A CA 1
ATOM 692 C C . VAL A 1 89 ? -15.776 -4.645 14.553 1.00 96.81 89 VAL A C 1
ATOM 694 O O . VAL A 1 89 ? 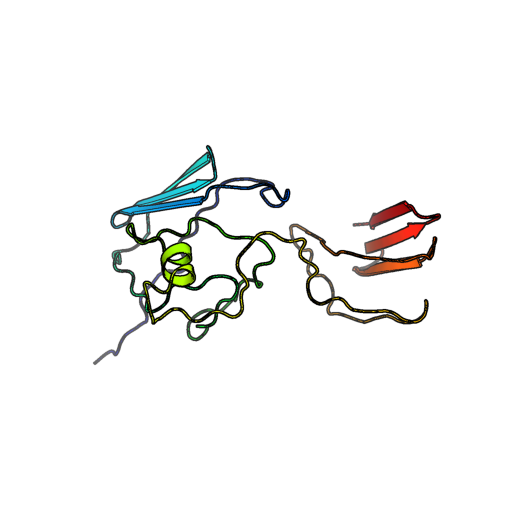-16.675 -5.419 14.239 1.00 96.81 89 VAL A O 1
ATOM 697 N N . ASN A 1 90 ? -15.713 -4.062 15.752 1.00 95.25 90 ASN A N 1
ATOM 698 C CA . ASN A 1 90 ? -16.676 -4.299 16.836 1.00 95.25 90 ASN A CA 1
ATOM 699 C C . ASN A 1 90 ? -16.906 -5.794 17.145 1.00 95.25 90 ASN A C 1
ATOM 701 O O . ASN A 1 90 ? -18.018 -6.207 17.456 1.00 95.25 90 ASN A O 1
ATOM 705 N N . GLY A 1 91 ? -15.846 -6.604 17.047 1.00 96.19 91 GLY A N 1
ATOM 706 C CA . GLY A 1 91 ? -15.890 -8.047 17.309 1.00 96.19 91 GLY A CA 1
ATOM 707 C C . GLY A 1 91 ? -16.339 -8.914 16.128 1.00 96.19 91 GLY A C 1
ATOM 708 O O . GLY A 1 91 ? -16.335 -10.132 16.260 1.00 96.19 91 GLY A O 1
ATOM 709 N N . VAL A 1 92 ? -16.686 -8.325 14.980 1.00 96.88 92 VAL A N 1
ATOM 710 C CA . VAL A 1 92 ? -17.112 -9.065 13.782 1.00 96.88 92 VAL A CA 1
ATOM 711 C C . VAL A 1 92 ? -15.910 -9.294 12.848 1.00 96.88 92 VAL A C 1
ATOM 713 O O . VAL A 1 92 ? -15.333 -8.302 12.388 1.00 96.88 92 VAL A O 1
ATOM 716 N N . PRO A 1 93 ? -15.517 -10.553 12.554 1.00 97.31 93 PRO A N 1
ATOM 717 C CA . PRO A 1 93 ? -14.384 -10.875 11.682 1.00 97.31 93 PRO A CA 1
ATOM 718 C C . PRO A 1 93 ? -14.810 -10.896 10.202 1.00 97.31 93 PRO A C 1
ATOM 720 O O . PRO A 1 93 ? -15.124 -11.941 9.631 1.00 97.31 93 PRO A O 1
ATOM 723 N N . TYR A 1 94 ? -14.838 -9.723 9.566 1.00 96.44 94 TYR A N 1
ATOM 724 C CA . TYR A 1 94 ? -15.445 -9.536 8.240 1.00 96.44 94 TYR A CA 1
ATOM 725 C C . TYR A 1 94 ? -14.789 -10.358 7.123 1.00 96.44 94 TYR A C 1
ATOM 727 O O . TYR A 1 94 ? -15.496 -10.878 6.262 1.00 96.44 94 TYR A O 1
ATOM 735 N N . LEU A 1 95 ? -13.457 -10.504 7.124 1.00 95.62 95 LEU A N 1
ATOM 736 C CA . LEU A 1 95 ? -12.764 -11.271 6.076 1.00 95.62 95 LEU A CA 1
ATOM 737 C C . LEU A 1 95 ? -13.101 -12.764 6.140 1.00 95.62 95 LEU A C 1
ATOM 739 O O . LEU A 1 95 ? -13.287 -13.388 5.096 1.00 95.62 95 LEU A O 1
ATOM 743 N N . ASP A 1 96 ? -13.212 -13.321 7.347 1.00 95.31 96 ASP A N 1
ATOM 744 C CA . ASP A 1 96 ? -13.514 -14.739 7.543 1.00 95.31 96 ASP A CA 1
ATOM 745 C C . ASP A 1 96 ? -14.984 -15.038 7.237 1.00 95.31 96 ASP A C 1
ATOM 747 O O . ASP A 1 96 ? -15.271 -15.963 6.479 1.00 95.31 96 ASP A O 1
ATOM 751 N N . GLN A 1 97 ? -15.910 -14.208 7.731 1.00 96.81 97 GLN A N 1
ATOM 752 C CA . GLN A 1 97 ? -17.338 -14.348 7.419 1.00 96.81 97 GLN A CA 1
ATOM 753 C C . GLN A 1 97 ? -17.610 -14.225 5.919 1.00 96.81 97 GLN A C 1
ATOM 755 O O . GLN A 1 97 ? -18.390 -14.993 5.358 1.00 96.81 97 GLN A O 1
ATOM 760 N N . CYS A 1 98 ? -16.933 -13.291 5.249 1.00 95.88 98 CYS A N 1
ATOM 761 C CA . CYS A 1 98 ? -17.041 -13.135 3.806 1.00 95.88 98 CYS A CA 1
ATOM 762 C C . CYS A 1 98 ? -16.496 -14.356 3.049 1.00 95.88 98 CYS A C 1
ATOM 764 O O . CYS A 1 98 ? -17.137 -14.850 2.124 1.00 95.88 98 CYS A O 1
ATOM 766 N N . LYS A 1 99 ? -15.338 -14.888 3.461 1.00 94.94 99 LYS A N 1
ATOM 767 C CA . LYS A 1 99 ? -14.738 -16.088 2.858 1.00 94.94 99 LYS A CA 1
ATOM 768 C C . LYS A 1 99 ? -15.622 -17.328 3.015 1.00 94.94 99 LYS A C 1
ATOM 770 O O . LYS A 1 99 ? -15.690 -18.140 2.095 1.00 94.94 99 LYS A O 1
ATOM 775 N N . ASN A 1 100 ? -16.256 -17.482 4.174 1.00 95.69 100 ASN A N 1
ATOM 776 C CA . ASN A 1 100 ? -17.093 -18.638 4.494 1.00 95.69 100 ASN A CA 1
ATOM 777 C C . ASN A 1 100 ? -18.512 -18.534 3.914 1.00 95.69 100 ASN A C 1
ATOM 779 O O . ASN A 1 100 ? -19.209 -19.542 3.842 1.00 95.69 100 ASN A O 1
ATOM 783 N N . GLY A 1 101 ? -18.933 -17.340 3.482 1.00 94.19 101 GLY A N 1
ATOM 784 C CA . GLY A 1 101 ? -20.298 -17.083 3.019 1.00 94.19 101 GLY A CA 1
ATOM 785 C C . GLY A 1 101 ? -21.310 -16.879 4.152 1.00 94.19 101 GLY A C 1
ATOM 786 O O . GLY A 1 101 ? -22.510 -16.980 3.912 1.00 94.19 101 GLY A O 1
ATOM 787 N N . ASP A 1 102 ? -20.847 -16.570 5.368 1.00 96.06 102 ASP A N 1
ATOM 788 C CA . ASP A 1 102 ? -21.703 -16.308 6.536 1.00 96.06 102 ASP A CA 1
ATOM 789 C C . ASP A 1 102 ? -22.477 -14.983 6.399 1.00 96.06 102 ASP A C 1
ATOM 791 O O . ASP A 1 102 ? -23.513 -14.781 7.034 1.00 96.06 102 ASP A O 1
ATOM 795 N N . ILE A 1 103 ? -21.973 -14.074 5.559 1.00 94.94 103 ILE A N 1
ATOM 796 C CA . ILE A 1 103 ? -22.601 -12.796 5.216 1.00 94.94 103 ILE A CA 1
ATOM 797 C C . ILE A 1 103 ? -22.797 -12.694 3.703 1.00 94.94 103 ILE A C 1
ATOM 799 O O . ILE A 1 103 ? -21.909 -13.024 2.921 1.00 94.94 103 ILE A O 1
ATOM 803 N N . SER A 1 104 ? -23.957 -12.187 3.284 1.00 90.75 104 SER A N 1
ATOM 804 C CA . SER A 1 104 ? -24.288 -12.001 1.864 1.00 90.75 104 SER A CA 1
ATOM 805 C C . SER A 1 104 ? -23.930 -10.614 1.323 1.00 90.75 104 SER A C 1
ATOM 807 O O . SER A 1 104 ? -23.952 -10.404 0.117 1.00 90.75 104 SER A O 1
ATOM 809 N N . TYR A 1 105 ? -23.620 -9.657 2.201 1.00 91.31 105 TYR A N 1
ATOM 810 C CA . TYR A 1 105 ? -23.340 -8.256 1.862 1.00 91.31 105 TYR A CA 1
ATOM 811 C C . TYR A 1 105 ? -21.834 -7.968 1.721 1.00 91.31 105 TYR A C 1
ATOM 813 O O . TYR A 1 105 ? -21.353 -6.903 2.099 1.00 91.31 105 TYR A O 1
ATOM 821 N N . CYS A 1 106 ? -21.071 -8.929 1.198 1.00 93.12 106 CYS A N 1
ATOM 822 C CA . CYS A 1 106 ? -19.649 -8.758 0.920 1.00 93.12 106 CYS A CA 1
ATOM 823 C C . CYS A 1 106 ? -19.410 -8.624 -0.588 1.00 93.12 106 CYS A C 1
ATOM 825 O O . CYS A 1 106 ? -19.637 -9.567 -1.343 1.00 93.12 106 CYS A O 1
ATOM 827 N N . GLU A 1 107 ? -18.919 -7.464 -1.020 1.00 92.19 107 GLU A N 1
ATOM 828 C CA . GLU A 1 107 ? -18.546 -7.198 -2.411 1.00 92.19 107 GLU A CA 1
ATOM 829 C C . GLU A 1 107 ? -17.020 -7.134 -2.527 1.00 92.19 107 GLU A C 1
ATOM 831 O O . GLU A 1 107 ? -16.375 -6.316 -1.870 1.00 92.19 107 GLU A O 1
ATOM 836 N N . LEU A 1 108 ? -16.416 -8.009 -3.340 1.00 91.69 108 LEU A N 1
ATOM 837 C CA . LEU A 1 108 ? -14.959 -8.073 -3.476 1.00 91.69 108 LEU A CA 1
ATOM 838 C C . LEU A 1 108 ? -14.492 -8.456 -4.883 1.00 91.69 108 LEU A C 1
ATOM 840 O O . LEU A 1 108 ? -15.027 -9.356 -5.524 1.00 91.69 108 LEU A O 1
ATOM 844 N N . ASN A 1 109 ? -13.415 -7.810 -5.325 1.00 90.50 109 ASN A N 1
ATOM 845 C CA . ASN A 1 109 ? -12.583 -8.231 -6.459 1.00 90.50 109 ASN A CA 1
ATOM 846 C C . ASN A 1 109 ? -11.196 -8.736 -6.007 1.00 90.50 109 ASN A C 1
ATOM 848 O O . ASN A 1 109 ? -10.366 -9.136 -6.829 1.00 90.50 109 ASN A O 1
ATOM 852 N N . ALA A 1 110 ? -10.941 -8.712 -4.694 1.00 92.19 110 ALA A N 1
ATOM 853 C CA . ALA A 1 110 ? -9.755 -9.283 -4.084 1.00 92.19 110 ALA A CA 1
ATOM 854 C C . ALA A 1 110 ? -9.760 -10.812 -4.228 1.00 92.19 110 ALA A C 1
ATOM 856 O O . ALA A 1 110 ? -10.735 -11.433 -4.645 1.00 92.19 110 ALA A O 1
ATOM 857 N N . ARG A 1 111 ? -8.645 -11.458 -3.891 1.00 93.06 111 ARG A N 1
ATOM 858 C CA . ARG A 1 111 ? -8.568 -12.922 -3.910 1.00 93.06 111 ARG A CA 1
ATOM 859 C C . ARG A 1 111 ? -8.017 -13.401 -2.576 1.00 93.06 111 ARG A C 1
ATOM 861 O O . ARG A 1 111 ? -7.036 -12.843 -2.093 1.00 93.06 111 ARG A O 1
ATOM 868 N N . PHE A 1 112 ? -8.623 -14.446 -2.028 1.00 93.12 112 PHE A N 1
ATOM 869 C CA . PHE A 1 112 ? -8.178 -15.058 -0.783 1.00 93.12 112 PHE A CA 1
ATOM 870 C C . PHE A 1 112 ? -6.892 -15.875 -0.969 1.00 93.12 112 PHE A C 1
ATOM 872 O O . PHE A 1 112 ? -6.655 -16.451 -2.033 1.00 93.12 112 PHE A O 1
ATOM 879 N N . GLY A 1 113 ? -6.104 -15.962 0.104 1.00 92.50 113 GLY A N 1
ATOM 880 C CA . GLY A 1 113 ? -4.867 -16.740 0.167 1.00 92.50 113 GLY A CA 1
ATOM 881 C C . GLY A 1 113 ? -3.601 -15.931 -0.124 1.00 92.50 113 GLY A C 1
ATOM 882 O O . GLY A 1 113 ? -3.633 -14.868 -0.745 1.00 92.50 113 GLY A O 1
ATOM 883 N N . MET A 1 114 ? -2.470 -16.463 0.339 1.00 93.56 114 MET A N 1
ATOM 884 C CA . MET A 1 114 ? -1.154 -15.866 0.127 1.00 93.56 114 MET A CA 1
ATOM 885 C C . MET A 1 114 ? -0.625 -16.186 -1.266 1.00 93.56 114 MET A C 1
ATOM 887 O O . MET A 1 114 ? -0.750 -17.307 -1.758 1.00 93.56 114 MET A O 1
ATOM 891 N N . ARG A 1 115 ? -0.002 -15.191 -1.895 1.00 92.69 115 ARG A N 1
ATOM 892 C CA . ARG A 1 115 ? 0.724 -15.338 -3.161 1.00 92.69 115 ARG A CA 1
ATOM 893 C C . ARG A 1 115 ? 1.660 -14.165 -3.371 1.00 92.69 115 ARG A C 1
ATOM 895 O O . ARG A 1 115 ? 1.397 -13.076 -2.869 1.00 92.69 115 ARG A O 1
ATOM 902 N N . HIS A 1 116 ? 2.671 -14.364 -4.205 1.00 90.50 116 HIS A N 1
ATOM 903 C CA . HIS A 1 116 ? 3.469 -13.256 -4.703 1.00 90.50 116 HIS A CA 1
ATOM 904 C C . HIS A 1 116 ? 2.590 -12.302 -5.528 1.00 90.50 116 HIS A C 1
ATOM 906 O O . HIS A 1 116 ? 1.850 -12.740 -6.414 1.00 90.50 116 HIS A O 1
ATOM 912 N N . ILE A 1 117 ? 2.652 -11.006 -5.223 1.00 91.25 117 ILE A N 1
ATOM 913 C CA . ILE A 1 117 ? 1.889 -9.973 -5.926 1.00 91.25 117 ILE A CA 1
ATOM 914 C C . ILE A 1 117 ? 2.796 -9.345 -6.981 1.00 91.25 117 ILE A C 1
ATOM 916 O O . ILE A 1 117 ? 3.898 -8.898 -6.675 1.00 91.25 117 ILE A O 1
ATOM 920 N N . ILE A 1 118 ? 2.311 -9.332 -8.222 1.00 90.88 118 ILE A N 1
ATOM 921 C CA . ILE A 1 118 ? 2.859 -8.540 -9.323 1.00 90.88 118 ILE A CA 1
ATOM 922 C C . ILE A 1 118 ? 1.720 -7.622 -9.753 1.00 90.88 118 ILE A C 1
ATOM 924 O O . ILE A 1 118 ? 0.728 -8.097 -10.310 1.00 90.88 118 ILE A O 1
ATOM 928 N N . ALA A 1 119 ? 1.823 -6.343 -9.406 1.00 88.69 119 ALA A N 1
ATOM 929 C CA . ALA A 1 119 ? 0.795 -5.354 -9.706 1.00 88.69 119 ALA A CA 1
ATOM 930 C C . ALA A 1 119 ? 0.992 -4.819 -11.131 1.00 88.69 119 ALA A C 1
ATOM 932 O O . ALA A 1 119 ? 2.081 -4.356 -11.458 1.00 88.69 119 ALA A O 1
ATOM 933 N N . ASP A 1 120 ? -0.051 -4.932 -11.957 1.00 90.19 120 ASP A N 1
ATOM 934 C CA . ASP A 1 120 ? -0.173 -4.343 -13.299 1.00 90.19 120 ASP A CA 1
ATOM 935 C C . ASP A 1 120 ? 1.116 -4.375 -14.148 1.00 90.19 120 ASP A C 1
ATOM 937 O O . ASP A 1 120 ? 1.660 -3.330 -14.512 1.00 90.19 120 ASP A O 1
ATOM 941 N N . PRO A 1 121 ? 1.645 -5.573 -14.478 1.00 93.44 121 PRO A N 1
ATOM 942 C CA . PRO A 1 121 ? 2.908 -5.683 -15.195 1.00 93.44 121 PRO A CA 1
ATOM 943 C C . PRO A 1 121 ? 2.814 -5.090 -16.607 1.00 93.44 121 PRO A C 1
ATOM 945 O O . PRO A 1 121 ? 1.933 -5.441 -17.393 1.00 93.44 121 PRO A O 1
ATOM 948 N N . VAL A 1 122 ? 3.796 -4.259 -16.962 1.00 95.56 122 VAL A N 1
ATOM 949 C CA . VAL A 1 122 ? 3.960 -3.669 -18.300 1.00 95.56 122 VAL A CA 1
ATOM 950 C C . VAL A 1 122 ? 5.239 -4.202 -18.949 1.00 95.56 122 VAL A C 1
ATOM 952 O O . VAL A 1 122 ? 6.217 -4.503 -18.268 1.00 95.56 122 VAL A O 1
ATOM 955 N N . THR A 1 123 ? 5.246 -4.346 -20.279 1.00 96.44 123 THR A N 1
ATOM 956 C CA . THR A 1 123 ? 6.417 -4.816 -21.040 1.00 96.44 123 THR A CA 1
ATOM 957 C C . THR A 1 123 ? 6.941 -3.740 -21.986 1.00 96.44 123 THR A C 1
ATOM 959 O O . THR A 1 123 ? 6.274 -3.385 -22.958 1.00 96.44 123 THR A O 1
ATOM 962 N N . PHE A 1 124 ? 8.177 -3.295 -21.762 1.00 96.75 124 PHE A N 1
ATOM 963 C CA . PHE A 1 124 ? 8.935 -2.473 -22.705 1.00 96.75 124 PHE A CA 1
ATOM 964 C C . PHE A 1 124 ? 9.653 -3.389 -23.699 1.00 96.75 124 PHE A C 1
ATOM 966 O O . PHE A 1 124 ? 10.588 -4.103 -23.342 1.00 96.75 124 PHE A O 1
ATOM 973 N N . ARG A 1 125 ? 9.176 -3.431 -24.950 1.00 95.00 125 ARG A N 1
ATOM 974 C CA . ARG A 1 125 ? 9.651 -4.412 -25.947 1.00 95.00 125 ARG A CA 1
ATOM 975 C C . ARG A 1 125 ? 11.027 -4.086 -26.522 1.00 95.00 125 ARG A C 1
ATOM 977 O O . ARG A 1 125 ? 11.722 -4.987 -26.978 1.00 95.00 125 ARG A O 1
ATOM 984 N N . THR A 1 126 ? 11.403 -2.811 -26.541 1.00 94.62 126 THR A N 1
ATOM 985 C CA . THR A 1 126 ? 12.688 -2.344 -27.071 1.00 94.62 126 THR A CA 1
ATOM 986 C C . THR A 1 126 ? 13.373 -1.446 -26.049 1.00 94.62 126 THR A C 1
ATOM 988 O O . THR A 1 126 ? 12.698 -0.787 -25.263 1.00 94.62 126 THR A O 1
ATOM 991 N N . LYS A 1 127 ? 14.709 -1.364 -26.094 1.00 91.94 127 LYS A N 1
ATOM 992 C CA . LYS A 1 127 ? 15.492 -0.493 -25.194 1.00 91.94 127 LYS A CA 1
ATOM 993 C C . LYS A 1 127 ? 15.143 0.997 -25.319 1.00 91.94 127 LYS A C 1
ATOM 995 O O . LYS A 1 127 ? 15.385 1.750 -24.392 1.00 91.94 127 LYS A O 1
ATOM 1000 N N . ALA A 1 128 ? 14.599 1.409 -26.465 1.00 93.69 128 ALA A N 1
ATOM 1001 C CA . ALA A 1 128 ? 14.184 2.785 -26.726 1.00 93.69 128 ALA A CA 1
ATOM 1002 C C . ALA A 1 128 ? 12.734 3.073 -26.299 1.00 93.69 128 ALA A C 1
ATOM 1004 O O . ALA A 1 128 ? 12.289 4.210 -26.398 1.00 93.69 128 ALA A O 1
ATOM 1005 N N . SER A 1 129 ? 11.971 2.058 -25.878 1.00 96.69 129 SER A N 1
ATOM 1006 C CA . SER A 1 129 ? 10.597 2.253 -25.413 1.00 96.69 129 SER A CA 1
ATOM 1007 C C . SER A 1 129 ? 10.615 2.864 -24.012 1.00 96.69 129 SER A C 1
ATOM 1009 O O . SER A 1 129 ? 11.247 2.306 -23.121 1.00 96.69 129 SER A O 1
ATOM 1011 N N . TYR A 1 130 ? 9.885 3.959 -23.801 1.00 96.50 130 TYR A N 1
ATOM 1012 C CA . TYR A 1 130 ? 9.728 4.597 -22.492 1.00 96.50 130 TYR A CA 1
ATOM 1013 C C . TYR A 1 130 ? 8.322 5.191 -22.338 1.00 96.50 130 TYR A C 1
ATOM 1015 O O . TYR A 1 130 ? 7.596 5.366 -23.318 1.00 96.50 130 TYR A O 1
ATOM 1023 N N . LEU A 1 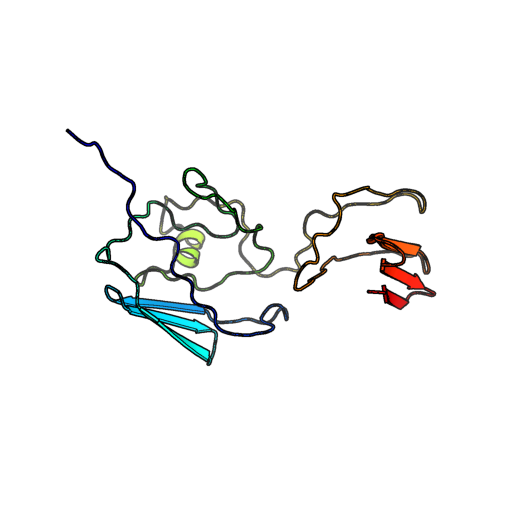131 ? 7.937 5.487 -21.096 1.00 95.69 131 LEU A N 1
ATOM 1024 C CA . LEU A 1 131 ? 6.739 6.259 -20.770 1.00 95.69 131 LEU A CA 1
ATOM 1025 C C . LEU A 1 131 ? 7.166 7.560 -20.097 1.00 95.69 131 LEU A C 1
ATOM 1027 O O . LEU A 1 131 ? 8.002 7.543 -19.197 1.00 95.69 131 LEU A O 1
ATOM 1031 N N . ALA A 1 132 ? 6.577 8.675 -20.522 1.00 94.94 132 ALA A N 1
ATOM 1032 C CA . ALA A 1 132 ? 6.699 9.943 -19.817 1.00 94.94 132 ALA A CA 1
ATOM 1033 C C . ALA A 1 132 ? 5.528 10.069 -18.835 1.00 94.94 132 ALA A C 1
ATOM 1035 O O . ALA A 1 132 ? 4.366 10.024 -19.240 1.00 94.94 132 ALA A O 1
ATOM 1036 N N . LEU A 1 133 ? 5.845 10.189 -17.548 1.00 92.38 133 LEU A N 1
ATOM 1037 C CA . LEU A 1 133 ? 4.877 10.366 -16.465 1.00 92.38 133 LEU A CA 1
ATOM 1038 C C . LEU A 1 133 ? 4.988 11.784 -15.896 1.00 92.38 133 LEU A C 1
ATOM 1040 O O . LEU A 1 133 ? 5.935 12.510 -16.198 1.00 92.38 133 LEU A O 1
ATOM 1044 N N . ALA A 1 134 ? 4.021 12.177 -15.067 1.00 88.69 134 ALA A N 1
ATOM 1045 C CA . ALA A 1 134 ? 4.102 13.435 -14.335 1.00 88.69 134 ALA A CA 1
ATOM 1046 C C . ALA A 1 134 ? 5.360 13.479 -13.449 1.00 88.69 134 ALA A C 1
ATOM 1048 O O . ALA A 1 134 ? 5.789 12.455 -12.912 1.00 88.69 134 ALA A O 1
ATOM 1049 N N . THR A 1 135 ? 5.934 14.672 -13.292 1.00 87.50 135 THR A N 1
ATOM 1050 C CA . THR A 1 135 ? 7.146 14.895 -12.496 1.00 87.50 135 THR A CA 1
ATOM 1051 C C . THR A 1 135 ? 6.955 14.427 -11.057 1.00 87.50 135 THR A C 1
ATOM 1053 O O . THR A 1 135 ? 5.945 14.753 -10.423 1.00 87.50 135 THR A O 1
ATOM 1056 N N . LEU A 1 136 ? 7.936 13.686 -10.531 1.00 84.56 136 LEU A N 1
ATOM 1057 C CA . LEU A 1 136 ? 7.919 13.206 -9.155 1.00 84.56 136 LEU A CA 1
ATOM 1058 C C . LEU A 1 136 ? 7.852 14.391 -8.187 1.00 84.56 136 LEU A C 1
ATOM 1060 O O . LEU A 1 136 ? 8.623 15.340 -8.276 1.00 84.56 136 LEU A O 1
ATOM 1064 N N . GLN A 1 137 ? 6.903 14.328 -7.260 1.00 80.75 137 GLN A N 1
ATOM 1065 C CA . GLN A 1 137 ? 6.679 15.359 -6.252 1.00 80.75 137 GLN A CA 1
ATOM 1066 C C . GLN A 1 137 ? 7.397 14.945 -4.958 1.00 80.75 137 GLN A C 1
ATOM 1068 O O . GLN A 1 137 ? 6.797 14.309 -4.093 1.00 80.75 137 GLN A O 1
ATOM 1073 N N . ALA A 1 138 ? 8.692 15.249 -4.842 1.00 70.50 138 ALA A N 1
ATOM 1074 C CA . ALA A 1 138 ? 9.562 14.776 -3.756 1.00 70.50 138 ALA A CA 1
ATOM 1075 C C . ALA A 1 138 ? 9.861 15.864 -2.702 1.00 70.50 138 ALA A C 1
ATOM 1077 O O . ALA A 1 138 ? 11.009 16.130 -2.372 1.00 70.50 138 ALA A O 1
ATOM 1078 N N . TYR A 1 139 ? 8.824 16.515 -2.166 1.00 70.19 139 TYR A N 1
ATOM 1079 C CA . TYR A 1 139 ? 8.994 17.712 -1.326 1.00 70.19 139 TYR A CA 1
ATOM 1080 C C . TYR A 1 139 ? 9.518 17.468 0.102 1.00 70.19 139 TYR A C 1
ATOM 1082 O O . TYR A 1 139 ? 10.021 18.400 0.720 1.00 70.19 139 TYR A O 1
ATOM 1090 N N . ALA A 1 140 ? 9.365 16.259 0.659 1.00 73.19 140 ALA A N 1
ATOM 1091 C CA . ALA A 1 140 ? 9.743 15.971 2.054 1.00 73.19 140 ALA A CA 1
ATOM 1092 C C . ALA A 1 140 ? 10.359 14.579 2.248 1.00 73.19 140 ALA A C 1
ATOM 1094 O O . ALA A 1 140 ? 11.368 14.430 2.931 1.00 73.19 140 ALA A O 1
ATOM 1095 N N . SER A 1 141 ? 9.762 13.553 1.645 1.00 76.88 141 SER A N 1
ATOM 1096 C CA . SER A 1 141 ? 10.325 12.207 1.577 1.00 76.88 141 SER A CA 1
ATOM 1097 C C . SER A 1 141 ? 9.927 11.544 0.263 1.00 76.88 141 SER A C 1
ATOM 1099 O O . SER A 1 141 ? 8.911 11.892 -0.342 1.00 76.88 141 SER A O 1
ATOM 1101 N N . MET A 1 142 ? 10.737 10.586 -0.186 1.00 82.94 142 MET A N 1
ATOM 1102 C CA . MET A 1 142 ? 10.494 9.836 -1.412 1.00 82.94 142 MET A CA 1
ATOM 1103 C C . MET A 1 142 ? 10.604 8.339 -1.137 1.00 82.94 142 MET A C 1
ATOM 1105 O O . MET A 1 142 ? 11.606 7.856 -0.614 1.00 82.94 142 MET A O 1
ATOM 1109 N N . HIS A 1 143 ? 9.565 7.605 -1.526 1.00 86.12 143 HIS A N 1
ATOM 1110 C CA . HIS A 1 143 ? 9.523 6.151 -1.463 1.00 86.12 143 HIS A CA 1
ATOM 1111 C C . HIS A 1 143 ? 9.248 5.622 -2.869 1.00 86.12 143 HIS A C 1
ATOM 1113 O O . HIS A 1 143 ? 8.138 5.759 -3.381 1.00 86.12 143 HIS A O 1
ATOM 1119 N N . LEU A 1 144 ? 10.269 5.043 -3.501 1.00 89.31 144 LEU A N 1
ATOM 1120 C CA . LEU A 1 144 ? 10.147 4.404 -4.808 1.00 89.31 144 LEU A CA 1
ATOM 1121 C C . LEU A 1 144 ? 10.065 2.891 -4.627 1.00 89.31 144 LEU A C 1
ATOM 1123 O O . LEU A 1 144 ? 10.922 2.285 -3.988 1.00 89.31 144 LEU A O 1
ATOM 1127 N N 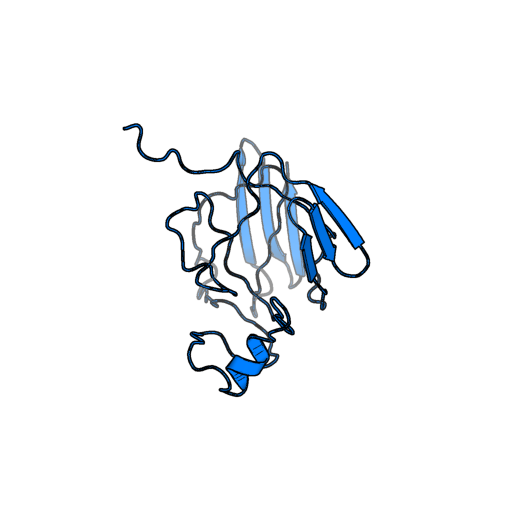. PHE A 1 145 ? 9.038 2.286 -5.216 1.00 91.44 145 PHE A N 1
ATOM 1128 C CA . PHE A 1 145 ? 8.875 0.840 -5.263 1.00 91.44 145 PHE A CA 1
ATOM 1129 C C . PHE A 1 145 ? 8.392 0.427 -6.650 1.00 91.44 145 PHE A C 1
ATOM 1131 O O . PHE A 1 145 ? 7.368 0.907 -7.132 1.00 91.44 145 PHE A O 1
ATOM 1138 N N . PHE A 1 146 ? 9.125 -0.483 -7.281 1.00 93.50 146 PHE A N 1
ATOM 1139 C CA . PHE A 1 146 ? 8.703 -1.171 -8.492 1.00 93.50 146 PHE A CA 1
ATOM 1140 C C . PHE A 1 146 ? 9.380 -2.540 -8.563 1.00 93.50 146 PHE A C 1
ATOM 1142 O O . PHE A 1 146 ? 10.434 -2.768 -7.971 1.00 93.50 146 PHE A O 1
ATOM 1149 N N . GLN A 1 147 ? 8.771 -3.458 -9.308 1.00 94.81 147 GLN A N 1
ATOM 1150 C CA . GLN A 1 147 ? 9.348 -4.760 -9.630 1.00 94.81 147 GLN A CA 1
ATOM 1151 C C . GLN A 1 147 ? 9.723 -4.769 -11.109 1.00 94.81 147 GLN A C 1
ATOM 1153 O O . GLN A 1 147 ? 8.968 -4.274 -11.945 1.00 94.81 147 GLN A O 1
ATOM 1158 N N . PHE A 1 148 ? 10.867 -5.356 -11.454 1.00 96.31 148 PHE A N 1
ATOM 1159 C CA . PHE A 1 148 ? 11.280 -5.502 -12.847 1.00 96.31 148 PHE A CA 1
ATOM 1160 C C . PHE A 1 148 ? 11.821 -6.906 -13.120 1.00 96.31 148 PHE A C 1
ATOM 1162 O O . PHE A 1 148 ? 12.282 -7.611 -12.224 1.00 96.31 148 PHE A O 1
ATOM 1169 N N . LYS A 1 149 ? 11.756 -7.317 -14.388 1.00 96.06 149 LYS A N 1
ATOM 1170 C CA . LYS A 1 149 ? 12.330 -8.569 -14.886 1.00 96.06 149 LYS A CA 1
ATOM 1171 C C . LYS A 1 149 ? 12.921 -8.321 -16.267 1.00 96.06 149 LYS A C 1
ATOM 1173 O O . LYS A 1 149 ? 12.223 -7.853 -17.160 1.00 96.06 149 LYS A O 1
ATOM 1178 N N . THR A 1 150 ? 14.195 -8.648 -16.449 1.00 96.62 150 THR A N 1
ATOM 1179 C CA . THR A 1 150 ? 14.913 -8.468 -17.717 1.00 96.62 150 THR A CA 1
ATOM 1180 C C . THR A 1 150 ? 16.018 -9.511 -17.854 1.00 96.62 150 THR A C 1
ATOM 1182 O O . THR A 1 150 ? 16.518 -10.024 -16.857 1.00 96.62 150 THR A O 1
ATOM 1185 N N . THR A 1 151 ? 16.394 -9.833 -19.089 1.00 96.44 151 THR A N 1
ATOM 1186 C CA . THR A 1 151 ? 17.610 -10.603 -19.410 1.00 96.44 151 THR A CA 1
ATOM 1187 C C . THR A 1 151 ? 18.762 -9.698 -19.850 1.00 96.44 151 THR A C 1
ATOM 1189 O O . THR A 1 151 ? 19.856 -10.181 -20.127 1.00 96.44 151 THR A O 1
ATOM 1192 N N . THR A 1 152 ? 18.516 -8.393 -19.976 1.00 96.50 152 THR A N 1
ATOM 1193 C CA . THR A 1 152 ? 19.521 -7.409 -20.392 1.00 96.50 152 THR A CA 1
ATOM 1194 C C . THR A 1 152 ? 20.354 -7.006 -19.181 1.00 96.50 152 THR A C 1
ATOM 1196 O O . THR A 1 152 ? 19.787 -6.782 -18.119 1.00 96.50 152 THR A O 1
ATOM 1199 N N . SER A 1 153 ? 21.673 -6.885 -19.337 1.00 96.50 153 SER A N 1
ATOM 1200 C CA . SER A 1 153 ? 22.588 -6.475 -18.263 1.00 96.50 153 SER A CA 1
ATOM 1201 C C . SER A 1 153 ? 22.633 -4.967 -18.019 1.00 96.50 153 SER A C 1
ATOM 1203 O O . SER A 1 153 ? 23.048 -4.554 -16.943 1.00 96.50 153 SER A O 1
ATOM 1205 N N . ASP A 1 154 ? 22.226 -4.157 -18.998 1.00 97.00 154 ASP A N 1
ATOM 1206 C CA . ASP A 1 154 ? 22.373 -2.702 -18.960 1.00 97.00 154 ASP A CA 1
ATOM 1207 C C . ASP A 1 154 ? 21.118 -2.000 -19.488 1.00 97.00 154 ASP A C 1
ATOM 1209 O O . ASP A 1 154 ? 20.572 -2.391 -20.532 1.00 97.00 154 ASP A O 1
ATOM 1213 N N . GLY A 1 155 ? 20.682 -0.952 -18.788 1.00 95.75 155 GLY A N 1
ATOM 1214 C CA . GLY A 1 155 ? 19.548 -0.126 -19.196 1.00 95.75 155 GLY A CA 1
ATOM 1215 C C . GLY A 1 155 ? 19.071 0.850 -18.122 1.00 95.75 155 GLY A C 1
ATOM 1216 O O . GLY A 1 155 ? 19.089 0.542 -16.933 1.00 95.75 155 GLY A O 1
ATOM 1217 N N . LEU A 1 156 ? 18.595 2.013 -18.564 1.00 96.50 156 LEU A N 1
ATOM 1218 C CA . LEU A 1 156 ? 17.944 3.008 -17.714 1.00 96.50 156 LEU A CA 1
ATOM 1219 C C . LEU A 1 156 ? 16.543 2.519 -17.314 1.00 96.50 156 LEU A C 1
ATOM 1221 O O . LEU A 1 156 ? 15.766 2.116 -18.181 1.00 96.50 156 LEU A O 1
ATOM 1225 N N . LEU A 1 157 ? 16.222 2.552 -16.018 1.00 96.38 157 LEU A N 1
ATOM 1226 C CA . LEU A 1 157 ? 14.931 2.104 -15.478 1.00 96.38 157 LEU A CA 1
ATOM 1227 C C . LEU A 1 157 ? 14.031 3.280 -15.086 1.00 96.38 157 LEU A C 1
ATOM 1229 O O . LEU A 1 157 ? 12.828 3.240 -15.338 1.00 96.38 157 LEU A O 1
ATOM 1233 N N . LEU A 1 158 ? 14.603 4.327 -14.489 1.00 96.31 158 LEU A N 1
ATOM 1234 C CA . LEU A 1 158 ? 13.894 5.540 -14.088 1.00 96.31 158 LEU A CA 1
ATOM 1235 C C . LEU A 1 158 ? 14.809 6.750 -14.252 1.00 96.31 158 LEU A C 1
ATOM 1237 O O . LEU A 1 158 ? 15.984 6.687 -13.902 1.00 96.31 158 LEU A O 1
ATOM 1241 N N . PHE A 1 159 ? 14.247 7.851 -14.743 1.00 94.94 159 PHE A N 1
ATOM 1242 C CA . PHE A 1 159 ? 14.902 9.153 -14.781 1.00 94.94 159 PHE A CA 1
ATOM 1243 C C . PHE A 1 159 ? 13.894 10.247 -14.441 1.00 94.94 159 PHE A C 1
ATOM 1245 O O . PHE A 1 159 ? 12.789 10.266 -14.990 1.00 94.94 159 PHE A O 1
ATOM 1252 N N . ASN A 1 160 ? 14.270 11.156 -13.550 1.00 93.06 160 ASN A N 1
ATOM 1253 C CA . ASN A 1 160 ? 13.524 12.377 -13.283 1.00 93.06 160 ASN A CA 1
ATOM 1254 C C . ASN A 1 160 ? 14.515 13.513 -13.013 1.00 93.06 160 ASN A C 1
ATOM 1256 O O . ASN A 1 160 ? 15.436 13.325 -12.226 1.00 93.06 160 ASN A O 1
ATOM 1260 N N . SER A 1 161 ? 14.340 14.659 -13.665 1.00 90.75 161 SER A N 1
ATOM 1261 C CA . SER A 1 161 ? 15.176 15.849 -13.475 1.00 90.75 161 SER A CA 1
ATOM 1262 C C . SER A 1 161 ? 14.382 16.957 -12.787 1.00 90.75 161 SER A C 1
ATOM 1264 O O . SER A 1 161 ? 13.216 17.170 -13.128 1.00 90.75 161 SER A O 1
ATOM 1266 N N . GLY A 1 162 ? 15.026 17.668 -11.867 1.00 84.75 162 GLY A N 1
ATOM 1267 C CA . GLY A 1 162 ? 14.523 18.871 -11.212 1.00 84.75 162 GLY A CA 1
ATOM 1268 C C . GLY A 1 162 ? 15.107 20.152 -11.811 1.00 84.75 162 GLY A C 1
ATOM 1269 O O . GLY A 1 162 ? 15.545 20.180 -12.964 1.00 84.75 162 GLY A O 1
ATOM 1270 N N . ASP A 1 163 ? 15.088 21.221 -11.017 1.00 84.19 163 ASP A N 1
ATOM 1271 C CA . ASP A 1 163 ? 15.676 22.501 -11.400 1.00 84.19 163 ASP A CA 1
ATOM 1272 C C . ASP A 1 163 ? 17.210 22.439 -11.344 1.00 84.19 163 ASP A C 1
ATOM 1274 O O . ASP A 1 163 ? 17.809 21.769 -10.507 1.00 84.19 163 ASP A O 1
ATOM 1278 N N . GLY A 1 164 ? 17.873 23.163 -12.249 1.00 85.38 164 GLY A N 1
ATOM 1279 C CA . GLY A 1 164 ? 19.333 23.214 -12.293 1.00 85.38 164 GLY A CA 1
ATOM 1280 C C . GLY A 1 164 ? 19.961 21.861 -12.631 1.00 85.38 164 GLY A C 1
ATOM 1281 O O . GLY A 1 164 ? 19.874 21.406 -13.772 1.00 85.38 164 GLY A O 1
ATOM 1282 N N . SER A 1 165 ? 20.661 21.270 -11.663 1.00 85.62 165 SER A N 1
ATOM 1283 C CA . SER A 1 165 ? 21.384 20.004 -11.815 1.00 85.62 165 SER A CA 1
ATOM 1284 C C . SER A 1 165 ? 20.751 18.840 -11.061 1.00 85.62 165 SER A C 1
ATOM 1286 O O . SER A 1 165 ? 21.364 17.775 -10.993 1.00 85.62 165 SER A O 1
ATOM 1288 N N . ASP A 1 166 ? 19.558 19.031 -10.506 1.00 88.62 166 ASP A N 1
ATOM 1289 C CA . ASP A 1 166 ? 18.917 18.024 -9.676 1.00 88.62 166 ASP A CA 1
ATOM 1290 C C . ASP A 1 166 ? 18.397 16.884 -10.544 1.00 88.62 166 ASP A C 1
ATOM 1292 O O . ASP A 1 166 ? 17.734 17.096 -11.567 1.00 88.62 166 ASP A O 1
ATOM 1296 N N . PHE A 1 167 ? 18.677 15.650 -10.145 1.00 90.88 167 PHE A N 1
ATOM 1297 C CA . PHE A 1 167 ? 18.121 14.485 -10.816 1.00 90.88 167 PHE A CA 1
ATOM 1298 C C . PHE A 1 167 ? 18.077 13.271 -9.901 1.00 90.88 167 PHE A C 1
ATOM 1300 O O . PHE A 1 167 ? 18.834 13.150 -8.941 1.00 90.88 167 PHE A O 1
ATOM 1307 N N . ILE A 1 168 ? 17.225 12.322 -10.276 1.00 92.69 168 ILE A N 1
ATOM 1308 C CA . ILE A 1 168 ? 17.285 10.944 -9.815 1.00 92.69 168 ILE A CA 1
ATOM 1309 C C . ILE A 1 168 ? 17.312 9.994 -11.009 1.00 92.69 168 ILE A C 1
ATOM 1311 O O . ILE A 1 168 ? 16.526 10.109 -11.955 1.00 92.69 168 ILE A O 1
ATOM 1315 N N . VAL A 1 169 ? 18.215 9.024 -10.933 1.00 95.12 169 VAL A N 1
ATOM 1316 C CA . VAL A 1 169 ? 18.372 7.927 -11.883 1.00 95.12 169 VAL A CA 1
ATOM 1317 C C . VAL A 1 169 ? 18.302 6.608 -11.128 1.00 95.12 169 VAL A C 1
ATOM 1319 O O . VAL A 1 169 ? 18.962 6.432 -10.104 1.00 95.12 169 VAL A O 1
ATOM 1322 N N . VAL A 1 170 ? 17.555 5.653 -11.678 1.00 96.62 170 VAL A N 1
ATOM 1323 C CA . VAL A 1 170 ? 17.720 4.232 -11.360 1.00 96.62 170 VAL A CA 1
ATOM 1324 C C . VAL A 1 170 ? 18.102 3.517 -12.644 1.00 96.62 170 VAL A C 1
ATOM 1326 O O . VAL A 1 170 ? 17.389 3.609 -13.647 1.00 96.62 170 VAL A O 1
ATOM 1329 N N . GLU A 1 171 ? 19.214 2.796 -12.627 1.00 97.19 171 GLU A N 1
ATOM 1330 C CA . GLU A 1 171 ? 19.720 2.087 -13.797 1.00 97.19 171 GLU A CA 1
ATOM 1331 C C . GLU A 1 171 ? 20.265 0.704 -13.456 1.00 97.19 171 GLU A C 1
ATOM 1333 O O . GLU A 1 171 ? 20.576 0.375 -12.311 1.00 97.19 171 GLU A O 1
ATOM 1338 N N . LEU A 1 172 ? 20.358 -0.125 -14.487 1.00 97.38 172 LEU A N 1
ATOM 1339 C CA . LEU A 1 172 ? 21.028 -1.406 -14.446 1.00 97.38 172 LEU A CA 1
ATOM 1340 C C . LEU A 1 172 ? 22.378 -1.264 -15.151 1.00 97.38 172 LEU A C 1
ATOM 1342 O O . LEU A 1 172 ? 22.416 -0.832 -16.304 1.00 97.38 172 LEU A O 1
ATOM 1346 N N . VAL A 1 173 ? 23.463 -1.654 -14.482 1.00 97.00 173 VAL A N 1
ATOM 1347 C CA . VAL A 1 173 ? 24.824 -1.651 -15.038 1.00 97.00 173 VAL A CA 1
ATOM 1348 C C . VAL A 1 173 ? 25.479 -2.989 -14.743 1.00 97.00 173 VAL A C 1
ATOM 1350 O O . VAL A 1 173 ? 25.665 -3.365 -13.581 1.00 97.00 173 VAL A O 1
ATOM 1353 N N . LYS A 1 174 ? 25.840 -3.730 -15.793 1.00 96.12 174 LYS A N 1
ATOM 1354 C CA . LYS A 1 174 ? 26.429 -5.079 -15.702 1.00 96.12 174 LYS A CA 1
ATOM 1355 C C . LYS A 1 174 ? 25.621 -6.036 -14.808 1.00 96.12 174 LYS A C 1
ATOM 1357 O O . LYS A 1 174 ? 26.192 -6.865 -14.104 1.00 96.12 174 LYS A O 1
ATOM 1362 N N . GLY A 1 175 ? 24.295 -5.912 -14.830 1.00 94.75 175 GLY A N 1
ATOM 1363 C CA . GLY A 1 175 ? 23.360 -6.723 -14.046 1.00 94.75 175 GLY A CA 1
ATOM 1364 C C . GLY A 1 175 ? 23.134 -6.254 -12.605 1.00 94.75 175 GLY A C 1
ATOM 1365 O O . GLY A 1 175 ? 22.336 -6.868 -11.902 1.00 94.75 175 GLY A O 1
ATOM 1366 N N . TRP A 1 176 ? 23.784 -5.173 -12.171 1.00 95.44 176 TRP A N 1
ATOM 1367 C CA . TRP A 1 176 ? 23.606 -4.581 -10.844 1.00 95.44 176 TRP A CA 1
ATOM 1368 C C . TRP A 1 176 ? 22.699 -3.359 -10.916 1.00 95.44 176 TRP A C 1
ATOM 1370 O O . TRP A 1 176 ? 22.796 -2.581 -11.862 1.00 95.44 176 TRP A O 1
ATOM 1380 N N . VAL A 1 177 ? 21.830 -3.191 -9.919 1.00 95.75 177 VAL A N 1
ATOM 1381 C CA . VAL A 1 177 ? 20.963 -2.011 -9.804 1.00 95.75 177 VAL A CA 1
ATOM 1382 C C . VAL A 1 177 ? 21.733 -0.898 -9.109 1.00 95.75 177 VAL A C 1
ATOM 1384 O O . VAL A 1 177 ? 22.252 -1.103 -8.011 1.00 95.75 177 VAL A O 1
ATOM 1387 N N . TRP A 1 178 ? 21.772 0.269 -9.740 1.00 93.12 178 TRP A N 1
ATOM 1388 C CA . TRP A 1 178 ? 22.373 1.484 -9.213 1.00 93.12 178 TRP A CA 1
ATOM 1389 C C . TRP A 1 178 ? 21.326 2.584 -9.109 1.00 93.12 178 TRP A C 1
ATOM 1391 O O . TRP A 1 178 ? 20.466 2.725 -9.982 1.00 93.12 178 TRP A O 1
ATOM 1401 N N . THR A 1 179 ? 21.434 3.375 -8.047 1.00 88.81 179 THR A N 1
ATOM 1402 C CA . THR A 1 179 ? 20.636 4.581 -7.840 1.00 88.81 179 THR A CA 1
ATOM 1403 C C . THR A 1 179 ? 21.593 5.748 -7.678 1.00 88.81 179 THR A C 1
ATOM 1405 O O . THR A 1 179 ? 22.545 5.650 -6.902 1.00 88.81 179 THR A O 1
ATOM 1408 N N . PHE A 1 180 ? 21.339 6.830 -8.407 1.00 85.81 180 PHE A N 1
ATOM 1409 C CA . PHE A 1 180 ? 22.093 8.074 -8.312 1.00 85.81 180 PHE A CA 1
ATOM 1410 C C . PHE A 1 180 ? 21.118 9.223 -8.124 1.00 85.81 180 PHE A C 1
ATOM 1412 O O . PHE A 1 180 ? 20.172 9.363 -8.901 1.00 85.81 180 PHE A O 1
ATOM 1419 N N . ASP A 1 181 ? 21.366 10.039 -7.115 1.00 76.81 181 ASP A N 1
ATOM 1420 C CA . ASP A 1 181 ? 20.624 11.254 -6.841 1.00 76.81 181 ASP A CA 1
ATOM 1421 C C . ASP A 1 181 ? 21.586 12.420 -6.608 1.00 76.81 181 ASP A C 1
ATOM 1423 O O . ASP A 1 181 ? 22.660 12.261 -6.020 1.00 76.81 181 ASP A O 1
ATOM 1427 N N . TRP A 1 182 ? 21.207 13.592 -7.113 1.00 70.88 182 TRP A N 1
ATOM 1428 C CA . TRP A 1 182 ? 21.839 14.859 -6.768 1.00 70.88 182 TRP A CA 1
ATOM 1429 C C . TRP A 1 182 ? 20.727 15.861 -6.449 1.00 70.88 182 TRP A C 1
ATOM 1431 O O . TRP A 1 182 ? 19.809 16.024 -7.255 1.00 70.88 182 TRP A O 1
ATOM 1441 N N . CYS A 1 183 ? 20.800 16.438 -5.249 1.00 61.00 183 CYS A N 1
ATOM 1442 C CA . CYS A 1 183 ? 19.903 17.454 -4.696 1.00 61.00 183 CYS A CA 1
ATOM 1443 C C . CYS A 1 183 ? 20.713 18.696 -4.311 1.00 61.00 183 CYS A C 1
ATOM 1445 O O . CYS A 1 183 ? 21.942 18.549 -4.081 1.00 61.00 183 CYS A O 1
#

Foldseek 3Di:
DPPDDDDDDDDDDDDWDDPPVPQDDWDWDWDDDQQKIWIDIHPTIDIDGDPDRDRDDDDDDDDAQADPDDPPDPDGDDGDDHDDAQDADPRRRVVVCVVVVVDPPDDDPDDDDDDDDAPPDDDDPDLPDDDDDPADDCPDHDDDDHDDDDPDQWHWDDWHADPDGFIWTWIGHRNDIDIDTDD

pLDDT: mean 88.52, std 13.06, range [32.72, 98.31]

Secondary structure (DSSP, 8-state):
--------SS-------S---SSS---EEEEEETTEEEEEETTEEEEEE--SS------S----SS----TT-SSPPPPP-S-----EETTEEHHHHHHHTS-S--------S------S-----STT-----PPP--SS----------S-S-EEEEEEE-STT-EEEEEEETTEEEEEEE-

Radius of gyration: 22.02 Å; chains: 1; bounding box: 60×47×50 Å